Protein AF-A0A1I8BV15-F1 (afdb_monomer_lite)

Foldseek 3Di:
DVVLVDAALLQEPPDDDDDVPPNNHHDDDDLVPQDRDLQACSFAQQQDPPDPDSVHGPDADPPNVSNRNGNDNPDGAPSNVVSSCLVPVDPPDDPPPPDPDPDPPPPPPPCPDDQCVQVVLQQPDPWGDDPVDPQATDEHAQADDRRRPHGDHPD

Radius of gyration: 18.92 Å; chains: 1; bounding box: 53×36×46 Å

InterPro domains:
  IPR000742 EGF-like domain [PS00022] (137-148)
  IPR000742 EGF-like domain [PS01186] (137-148)
  IPR001506 Peptidase M12A [PF01400] (1-89)
  IPR001506 Peptidase M12A [PS51864] (1-90)
  IPR024079 Metallopeptidase, catalytic domain superfamily [G3DSA:3.40.390.10] (1-92)

Sequence (155 aa):
MHALGLHHEQARGDRNESDARHNFHRYKTLNFGIPYDFGSVMHYKPISKFNKDMNKYAIVALKHDYQNTFGQRVGPSFKDLKIINRIYCTTDYPHHALAYRSDPISINFGCEIKEYELNGGKCKNGGYPNPLENCVCRCPEGYGGDYCTDYECNC

Structure (mmCIF, N/CA/C/O backbone):
data_AF-A0A1I8BV15-F1
#
_entry.id   AF-A0A1I8BV15-F1
#
loop_
_atom_site.group_PDB
_atom_site.id
_atom_site.type_symbol
_atom_site.label_atom_id
_atom_site.label_alt_id
_atom_site.label_comp_id
_atom_site.label_asym_id
_atom_site.label_entity_id
_atom_site.label_seq_id
_atom_site.pdbx_PDB_ins_code
_atom_site.Cartn_x
_atom_site.Cartn_y
_atom_site.Cartn_z
_atom_site.occupancy
_atom_site.B_iso_or_equiv
_atom_site.auth_seq_id
_atom_site.auth_comp_id
_atom_site.auth_asym_id
_atom_site.auth_atom_id
_atom_site.pdbx_PDB_model_num
ATOM 1 N N . MET A 1 1 ? -7.509 3.256 -10.112 1.00 88.88 1 MET A N 1
ATOM 2 C CA . MET A 1 1 ? -6.878 3.991 -8.993 1.00 88.88 1 MET A CA 1
ATOM 3 C C . MET A 1 1 ? -6.312 5.351 -9.381 1.00 88.88 1 MET A C 1
ATOM 5 O O . MET A 1 1 ? -6.383 6.233 -8.544 1.00 88.88 1 MET A O 1
ATOM 9 N N . HIS A 1 2 ? -5.834 5.591 -10.611 1.00 93.56 2 HIS A N 1
ATOM 10 C CA . HIS A 1 2 ? -5.417 6.951 -11.013 1.00 93.56 2 HIS A CA 1
ATOM 11 C C . HIS A 1 2 ? -6.496 8.023 -10.812 1.00 93.56 2 HIS A C 1
ATOM 13 O O . HIS A 1 2 ? -6.198 9.092 -10.298 1.00 93.56 2 HIS A O 1
ATOM 19 N N . ALA A 1 3 ? -7.756 7.716 -11.139 1.00 93.25 3 ALA A N 1
ATOM 20 C CA . ALA A 1 3 ? -8.883 8.622 -10.894 1.00 93.25 3 ALA A CA 1
ATOM 21 C C . ALA A 1 3 ? -9.119 8.925 -9.398 1.00 93.25 3 ALA A C 1
ATOM 23 O O . ALA A 1 3 ? -9.720 9.938 -9.073 1.00 93.25 3 ALA A O 1
ATOM 24 N N . LEU A 1 4 ? -8.613 8.071 -8.501 1.00 88.06 4 LEU A N 1
ATOM 25 C CA . LEU A 1 4 ? -8.619 8.260 -7.046 1.00 88.06 4 LEU A CA 1
ATOM 26 C C . LEU A 1 4 ? -7.325 8.948 -6.556 1.00 88.06 4 LEU A C 1
ATOM 28 O O . LEU A 1 4 ? -6.972 8.851 -5.388 1.00 88.06 4 LEU A O 1
ATOM 32 N N . GLY A 1 5 ? -6.554 9.572 -7.452 1.00 88.56 5 GLY A N 1
ATOM 33 C CA . GLY A 1 5 ? -5.368 10.359 -7.104 1.00 88.56 5 GLY A CA 1
ATOM 34 C C . GLY A 1 5 ? -4.071 9.573 -6.890 1.00 88.56 5 GLY A C 1
ATOM 35 O O . GLY A 1 5 ? -3.059 10.169 -6.531 1.00 88.56 5 GLY A O 1
ATOM 36 N N . LEU A 1 6 ? -4.050 8.255 -7.119 1.00 91.06 6 LEU A N 1
ATOM 37 C CA . LEU A 1 6 ? -2.831 7.455 -6.951 1.00 91.06 6 LEU A CA 1
ATOM 38 C C . LEU A 1 6 ? -1.976 7.487 -8.221 1.00 91.06 6 LEU A C 1
ATOM 40 O O . LEU A 1 6 ? -2.436 7.158 -9.318 1.00 91.06 6 LEU A O 1
ATOM 44 N N . HIS A 1 7 ? -0.700 7.823 -8.062 1.00 92.50 7 HIS A N 1
ATOM 45 C CA . HIS A 1 7 ? 0.308 7.607 -9.096 1.00 92.50 7 HIS A CA 1
ATOM 46 C C . HIS A 1 7 ? 0.791 6.156 -9.088 1.00 92.50 7 HIS A C 1
ATOM 48 O O . HIS A 1 7 ? 0.463 5.374 -8.198 1.00 92.50 7 HIS A O 1
ATOM 54 N N . HIS A 1 8 ? 1.555 5.783 -10.112 1.00 93.81 8 HIS A N 1
ATOM 55 C CA . HIS A 1 8 ? 2.192 4.476 -10.125 1.00 93.81 8 HIS A CA 1
ATOM 56 C C . HIS A 1 8 ? 3.163 4.310 -8.951 1.00 93.81 8 HIS A C 1
ATOM 58 O O . HIS A 1 8 ? 3.871 5.253 -8.594 1.00 93.81 8 HIS A O 1
ATOM 64 N N . GLU A 1 9 ? 3.258 3.095 -8.415 1.00 94.06 9 GLU A N 1
ATOM 65 C CA . GLU A 1 9 ? 4.108 2.799 -7.257 1.00 94.06 9 GLU A CA 1
ATOM 66 C C . GLU A 1 9 ? 5.592 3.053 -7.586 1.00 94.06 9 GLU A C 1
ATOM 68 O O . GLU A 1 9 ? 6.305 3.694 -6.814 1.00 94.06 9 GLU A O 1
ATOM 73 N N . GLN A 1 10 ? 6.034 2.719 -8.810 1.00 90.75 10 GLN A N 1
ATOM 74 C CA . GLN A 1 10 ? 7.390 3.036 -9.288 1.00 90.75 10 GLN A CA 1
ATOM 75 C C . GLN A 1 10 ? 7.641 4.524 -9.569 1.00 90.75 10 GLN A C 1
ATOM 77 O O . GLN A 1 10 ? 8.707 4.882 -10.063 1.00 90.75 10 GLN A O 1
ATOM 82 N N . ALA A 1 11 ? 6.678 5.401 -9.299 1.00 90.38 11 ALA A N 1
ATOM 83 C CA . ALA A 1 11 ? 6.845 6.843 -9.404 1.00 90.38 11 ALA A CA 1
ATOM 84 C C . ALA A 1 11 ? 6.968 7.523 -8.027 1.00 90.38 11 ALA A C 1
ATOM 86 O O . ALA A 1 11 ? 7.107 8.745 -7.972 1.00 90.38 11 ALA A O 1
ATOM 87 N N . ARG A 1 12 ? 6.941 6.767 -6.917 1.00 90.56 12 ARG A N 1
ATOM 88 C CA . ARG A 1 12 ? 7.042 7.320 -5.558 1.00 90.56 12 ARG A CA 1
ATOM 89 C C . ARG A 1 12 ? 8.356 8.049 -5.295 1.00 90.56 12 ARG A C 1
ATOM 91 O O . ARG A 1 12 ? 9.427 7.621 -5.726 1.00 90.56 12 ARG A O 1
ATOM 98 N N . GLY A 1 13 ? 8.271 9.110 -4.493 1.00 86.44 13 GLY A N 1
ATOM 99 C CA . GLY A 1 13 ? 9.400 9.968 -4.119 1.00 86.44 13 GLY A CA 1
ATOM 100 C C . GLY A 1 13 ? 10.486 9.291 -3.278 1.00 86.44 13 GLY A C 1
ATOM 101 O O . GLY A 1 13 ? 11.593 9.814 -3.199 1.00 86.44 13 GLY A O 1
ATOM 102 N N . ASP A 1 14 ? 10.194 8.142 -2.672 1.00 85.56 14 ASP A N 1
ATOM 103 C CA . ASP A 1 14 ? 11.112 7.352 -1.847 1.00 85.56 14 ASP A CA 1
ATOM 104 C C . ASP A 1 14 ? 11.775 6.185 -2.602 1.00 85.56 14 ASP A C 1
ATOM 106 O O . ASP A 1 14 ? 12.537 5.431 -2.000 1.00 85.56 14 ASP A O 1
ATOM 110 N N . ARG A 1 15 ? 11.558 6.043 -3.922 1.00 81.75 15 ARG A N 1
ATOM 111 C CA . ARG A 1 15 ? 12.307 5.063 -4.727 1.00 81.75 15 ARG A CA 1
ATOM 112 C C . ARG A 1 15 ? 13.739 5.523 -5.011 1.00 81.75 15 ARG A C 1
ATOM 114 O O . ARG A 1 15 ? 13.981 6.715 -5.244 1.00 81.75 15 ARG A O 1
ATOM 121 N N . ASN A 1 16 ? 14.645 4.550 -5.104 1.00 72.69 16 ASN A N 1
ATOM 122 C CA . ASN A 1 16 ? 16.030 4.754 -5.525 1.00 72.69 16 ASN A CA 1
ATOM 123 C C . ASN A 1 16 ? 16.154 4.945 -7.048 1.00 72.69 16 ASN A C 1
ATOM 125 O O . ASN A 1 16 ? 15.365 4.393 -7.815 1.00 72.69 16 ASN A O 1
ATOM 129 N N . GLU A 1 17 ? 17.174 5.719 -7.429 1.00 68.38 17 GLU A N 1
ATOM 130 C CA . GLU A 1 17 ? 17.593 6.105 -8.785 1.00 68.38 17 GLU A CA 1
ATOM 131 C C . GLU A 1 17 ? 16.522 6.715 -9.707 1.00 68.38 17 GLU A C 1
ATOM 133 O O . GLU A 1 17 ? 15.501 6.125 -10.070 1.00 68.38 17 GLU A O 1
ATOM 138 N N . SER A 1 18 ? 16.808 7.940 -10.149 1.00 58.66 18 SER A N 1
ATOM 139 C CA . SER A 1 18 ? 16.045 8.655 -11.163 1.00 58.66 18 SER A CA 1
ATOM 140 C C . SER A 1 18 ? 16.394 8.120 -12.548 1.00 58.66 18 SER A C 1
ATOM 142 O O . SER A 1 18 ? 17.436 8.450 -13.110 1.00 58.66 18 SER A O 1
ATOM 144 N N . ASP A 1 19 ? 15.498 7.326 -13.118 1.00 65.12 19 ASP A N 1
ATOM 145 C CA . ASP A 1 19 ? 15.515 7.061 -14.551 1.00 65.12 19 ASP A CA 1
ATOM 146 C C . ASP A 1 19 ? 14.806 8.221 -15.263 1.00 65.12 19 ASP A C 1
ATOM 148 O O . ASP A 1 19 ? 13.629 8.484 -15.014 1.00 65.12 19 ASP A O 1
ATOM 152 N N . ALA A 1 20 ? 15.535 8.941 -16.121 1.00 61.38 20 ALA A N 1
ATOM 153 C CA . ALA A 1 20 ? 15.048 10.124 -16.832 1.00 61.38 20 ALA A CA 1
ATOM 154 C C . ALA A 1 20 ? 14.013 9.803 -17.930 1.00 61.38 20 ALA A C 1
ATOM 156 O O . ALA A 1 20 ? 13.472 10.713 -18.561 1.00 61.38 20 ALA A O 1
ATOM 157 N N . ARG A 1 21 ? 13.715 8.521 -18.179 1.00 71.56 21 ARG A N 1
ATOM 158 C CA . ARG A 1 21 ? 12.617 8.118 -19.063 1.00 71.56 21 ARG A CA 1
ATOM 159 C C . ARG A 1 21 ? 11.284 8.631 -18.512 1.00 71.56 21 ARG A C 1
ATOM 161 O O . ARG A 1 21 ? 10.951 8.400 -17.354 1.00 71.56 21 ARG A O 1
ATOM 168 N N . HIS A 1 22 ? 10.475 9.247 -19.377 1.00 74.50 22 HIS A N 1
ATOM 169 C CA . HIS A 1 22 ? 9.180 9.851 -19.024 1.00 74.50 22 HIS A CA 1
ATOM 170 C C . HIS A 1 22 ? 8.281 8.931 -18.173 1.00 74.50 22 HIS A C 1
ATOM 172 O O . HIS A 1 22 ? 7.716 9.358 -17.172 1.00 74.50 22 HIS A O 1
ATOM 178 N N . ASN A 1 23 ? 8.232 7.638 -18.508 1.00 80.69 23 ASN A N 1
ATOM 179 C CA . ASN A 1 23 ? 7.400 6.640 -17.823 1.00 8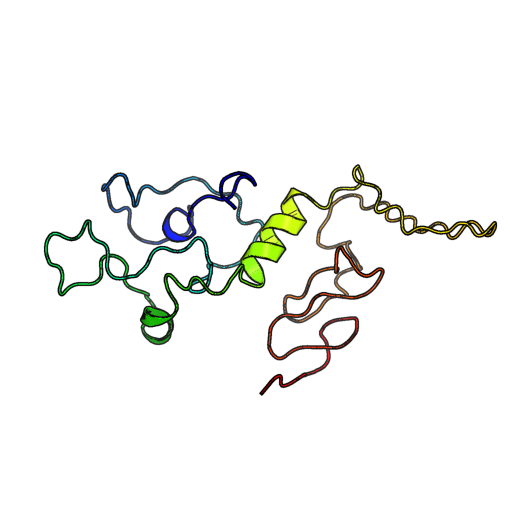0.69 23 ASN A CA 1
ATOM 180 C C . ASN A 1 23 ? 7.910 6.214 -16.432 1.00 80.69 23 ASN A C 1
ATOM 182 O O . ASN A 1 23 ? 7.223 5.470 -15.732 1.00 80.69 23 ASN A O 1
ATOM 186 N N . PHE A 1 24 ? 9.111 6.650 -16.054 1.00 82.38 24 PHE A N 1
ATOM 187 C CA . PHE A 1 24 ? 9.785 6.336 -14.793 1.00 82.38 24 PHE A CA 1
ATOM 188 C C . PHE A 1 24 ? 10.094 7.596 -13.977 1.00 82.38 24 PHE A C 1
ATOM 190 O O . PHE A 1 24 ? 10.846 7.533 -12.995 1.00 82.38 24 PHE A O 1
ATOM 197 N N . HIS A 1 25 ? 9.493 8.726 -14.371 1.00 83.25 25 HIS A N 1
ATOM 198 C CA . HIS A 1 25 ? 9.600 9.977 -13.646 1.00 83.25 25 HIS A CA 1
ATOM 199 C C . HIS A 1 25 ? 9.079 9.816 -12.218 1.00 83.25 25 HIS A C 1
ATOM 201 O O . HIS A 1 25 ? 8.092 9.124 -11.962 1.00 83.25 25 HIS A O 1
ATOM 207 N N . ARG A 1 26 ? 9.774 10.461 -11.285 1.00 84.50 26 ARG A N 1
ATOM 208 C CA . ARG A 1 26 ? 9.487 10.376 -9.860 1.00 84.50 26 ARG A CA 1
ATOM 209 C C . ARG A 1 26 ? 8.711 11.612 -9.426 1.00 84.50 26 ARG A C 1
ATOM 211 O O . ARG A 1 26 ? 9.138 12.726 -9.705 1.00 84.50 26 ARG A O 1
ATOM 218 N N . TYR A 1 27 ? 7.620 11.420 -8.700 1.00 83.25 27 TYR A N 1
ATOM 219 C CA . TYR A 1 27 ? 6.826 12.507 -8.138 1.00 83.25 27 TYR A CA 1
ATOM 220 C C . TYR A 1 27 ? 7.097 12.648 -6.642 1.00 83.25 27 TYR A C 1
ATOM 222 O O . TYR A 1 27 ? 7.429 11.682 -5.952 1.00 83.25 27 TYR A O 1
ATOM 230 N N . LYS A 1 28 ? 6.930 13.861 -6.110 1.00 82.75 28 LYS A N 1
ATOM 231 C CA . LYS A 1 28 ? 6.835 14.057 -4.662 1.00 82.75 28 LYS A CA 1
ATOM 232 C C . LYS A 1 28 ? 5.473 13.523 -4.216 1.00 82.75 28 LYS A C 1
ATOM 234 O O . LYS A 1 28 ? 4.462 14.190 -4.402 1.00 82.75 28 LYS A O 1
ATOM 239 N N . THR A 1 29 ? 5.451 12.305 -3.687 1.00 82.50 29 THR A N 1
ATOM 240 C CA . THR A 1 29 ? 4.223 11.614 -3.282 1.00 82.50 29 THR A CA 1
ATOM 241 C C . THR A 1 29 ? 3.998 11.707 -1.775 1.00 82.50 29 THR A C 1
ATOM 243 O O . THR A 1 29 ? 4.948 11.702 -0.990 1.00 82.50 29 THR A O 1
ATOM 246 N N . LEU A 1 30 ? 2.730 11.780 -1.364 1.00 82.50 30 LEU A N 1
ATOM 247 C CA . LEU A 1 30 ? 2.329 11.648 0.033 1.00 82.50 30 LEU A CA 1
ATOM 248 C C . LEU A 1 30 ? 1.966 10.184 0.298 1.00 82.50 30 LEU A C 1
ATOM 250 O O . LEU A 1 30 ? 0.885 9.730 -0.053 1.00 82.50 30 LEU A O 1
ATOM 254 N N . ASN A 1 31 ? 2.891 9.441 0.905 1.00 81.38 31 ASN A N 1
ATOM 255 C CA . ASN A 1 31 ? 2.731 7.997 1.136 1.00 81.38 31 ASN A CA 1
ATOM 256 C C . ASN A 1 31 ? 2.130 7.684 2.519 1.00 81.38 31 ASN A C 1
ATOM 258 O O . ASN A 1 31 ? 1.979 6.522 2.886 1.00 81.38 31 ASN A O 1
ATOM 262 N N . PHE A 1 32 ? 1.862 8.717 3.326 1.00 83.25 32 PHE A N 1
ATOM 263 C CA . PHE A 1 32 ? 1.324 8.639 4.689 1.00 83.25 32 PHE A CA 1
ATOM 264 C C . PHE A 1 32 ? 2.153 7.782 5.681 1.00 83.25 32 PHE A C 1
ATOM 266 O O . PHE A 1 32 ? 1.705 7.495 6.781 1.00 83.25 32 PHE A O 1
ATOM 273 N N . GLY A 1 33 ? 3.375 7.366 5.344 1.00 83.88 33 GLY A N 1
ATOM 274 C CA . GLY A 1 33 ? 4.157 6.420 6.157 1.00 83.88 33 GLY A CA 1
ATOM 275 C C . GLY A 1 33 ? 3.880 4.946 5.834 1.00 83.88 33 GLY A C 1
ATOM 276 O O . GLY A 1 33 ? 4.347 4.063 6.548 1.00 83.88 33 GLY A O 1
ATOM 277 N N . ILE A 1 34 ? 3.144 4.659 4.755 1.00 88.75 34 ILE A N 1
ATOM 278 C CA . ILE A 1 34 ? 2.988 3.302 4.219 1.00 88.75 34 ILE A CA 1
ATOM 279 C C . ILE A 1 34 ? 4.250 2.961 3.415 1.00 88.75 34 ILE A C 1
ATOM 281 O O . ILE A 1 34 ? 4.629 3.724 2.518 1.00 88.75 34 ILE A O 1
ATOM 285 N N . PRO A 1 35 ? 4.927 1.837 3.714 1.00 91.69 35 PRO A N 1
ATOM 286 C CA . PRO A 1 35 ? 6.147 1.451 3.013 1.00 91.69 35 PRO A CA 1
ATOM 287 C C . PRO A 1 35 ? 5.866 1.101 1.548 1.00 91.69 35 PRO A C 1
ATOM 289 O O . PRO A 1 35 ? 4.723 0.835 1.174 1.00 91.69 35 PRO A O 1
ATOM 292 N N . TYR A 1 36 ? 6.921 1.076 0.734 1.00 93.00 36 TYR A N 1
ATOM 293 C CA . TYR A 1 36 ? 6.847 0.675 -0.673 1.00 93.00 36 TYR A CA 1
ATOM 294 C C . TYR A 1 36 ? 6.182 -0.699 -0.838 1.00 93.00 36 TYR A C 1
ATOM 296 O O . TYR A 1 36 ? 6.381 -1.608 -0.016 1.00 93.00 36 TYR A O 1
ATOM 304 N N . ASP A 1 37 ? 5.384 -0.850 -1.890 1.00 94.81 37 ASP A N 1
ATOM 305 C CA . ASP A 1 37 ? 4.657 -2.079 -2.173 1.00 94.81 37 ASP A CA 1
ATOM 306 C C . ASP A 1 37 ? 4.990 -2.695 -3.535 1.00 94.81 37 ASP A C 1
ATOM 308 O O . ASP A 1 37 ? 4.434 -2.345 -4.573 1.00 94.81 37 ASP A O 1
ATOM 312 N N . PHE A 1 38 ? 5.857 -3.705 -3.515 1.00 93.94 38 PHE A N 1
ATOM 313 C CA . PHE A 1 38 ? 6.211 -4.490 -4.698 1.00 93.94 38 PHE A CA 1
ATOM 314 C C . PHE A 1 38 ? 4.989 -5.164 -5.348 1.00 93.94 38 PHE A C 1
ATOM 316 O O . PHE A 1 38 ? 4.992 -5.380 -6.558 1.00 93.94 38 PHE A O 1
ATOM 323 N N . GLY A 1 39 ? 3.949 -5.469 -4.562 1.00 94.75 39 GLY A N 1
ATOM 324 C CA . GLY A 1 39 ? 2.713 -6.102 -5.020 1.00 94.75 39 GLY A CA 1
ATOM 325 C C . GLY A 1 39 ? 1.568 -5.141 -5.309 1.00 94.75 39 GLY A C 1
ATOM 326 O O . GLY A 1 39 ? 0.456 -5.606 -5.556 1.00 94.75 39 GLY A O 1
ATOM 327 N N . SER A 1 40 ? 1.802 -3.827 -5.308 1.00 95.88 40 SER A N 1
ATOM 328 C CA . SER A 1 40 ? 0.760 -2.860 -5.658 1.00 95.88 40 SER A CA 1
ATOM 329 C C . SER A 1 40 ? 0.260 -3.089 -7.086 1.00 95.88 40 SER A C 1
ATOM 331 O O . SER A 1 40 ? 1.046 -3.298 -8.020 1.00 95.88 40 SER A O 1
ATOM 333 N N . VAL A 1 41 ? -1.055 -2.972 -7.291 1.00 96.31 41 VAL A N 1
ATOM 334 C CA . VAL A 1 41 ? -1.632 -2.997 -8.648 1.00 96.31 41 VAL A CA 1
ATOM 335 C C . VAL A 1 41 ? -1.164 -1.794 -9.475 1.00 96.31 41 VAL A C 1
ATOM 337 O O . VAL A 1 41 ? -1.146 -1.837 -10.708 1.00 96.31 41 VAL A O 1
ATOM 340 N N . MET A 1 42 ? -0.725 -0.737 -8.787 1.00 95.50 42 MET A N 1
ATOM 341 C CA . MET A 1 42 ? -0.151 0.475 -9.360 1.00 95.50 42 MET A CA 1
ATOM 342 C C . MET A 1 42 ? 1.320 0.321 -9.734 1.00 95.50 42 MET A C 1
ATOM 344 O O . MET A 1 42 ? 1.903 1.258 -10.279 1.00 95.50 42 MET A O 1
ATOM 348 N N . HIS A 1 43 ? 1.930 -0.840 -9.494 1.00 94.50 43 HIS A N 1
ATOM 349 C CA . HIS A 1 43 ? 3.292 -1.107 -9.921 1.00 94.50 43 HIS A CA 1
ATOM 350 C C . HIS A 1 43 ? 3.341 -1.613 -11.373 1.00 94.50 43 HIS A C 1
ATOM 352 O O . HIS A 1 43 ? 2.535 -2.439 -11.829 1.00 94.50 43 HIS A O 1
ATOM 358 N N . TYR A 1 44 ? 4.320 -1.132 -12.136 1.00 91.44 44 TYR A N 1
ATOM 359 C CA . TYR A 1 44 ? 4.648 -1.676 -13.454 1.00 91.44 44 TYR A CA 1
ATOM 360 C C . TYR A 1 44 ? 5.257 -3.075 -13.373 1.00 91.44 44 TYR A C 1
ATOM 362 O O . TYR A 1 44 ? 5.859 -3.456 -12.373 1.00 91.44 44 TYR A O 1
ATOM 370 N N . LYS A 1 45 ? 5.124 -3.837 -14.462 1.00 89.81 45 LYS A N 1
ATOM 371 C CA . LYS A 1 45 ? 5.875 -5.082 -14.639 1.00 89.81 45 LYS A CA 1
ATOM 372 C C . LYS A 1 45 ? 7.380 -4.783 -14.694 1.00 89.81 45 LYS A C 1
ATOM 374 O O . LYS A 1 45 ? 7.767 -3.716 -15.178 1.00 89.81 45 LYS A O 1
ATOM 379 N N . PRO A 1 46 ? 8.231 -5.722 -14.250 1.00 85.94 46 PRO A N 1
ATOM 380 C CA . PRO A 1 46 ? 9.672 -5.508 -14.228 1.00 85.94 46 PRO A CA 1
ATOM 381 C C . PRO A 1 46 ? 10.262 -5.461 -15.635 1.00 85.94 46 PRO A C 1
ATOM 383 O O . PRO A 1 46 ? 11.197 -4.707 -15.890 1.00 85.94 46 PRO A O 1
ATOM 386 N N . ILE A 1 47 ? 9.687 -6.222 -16.568 1.00 81.12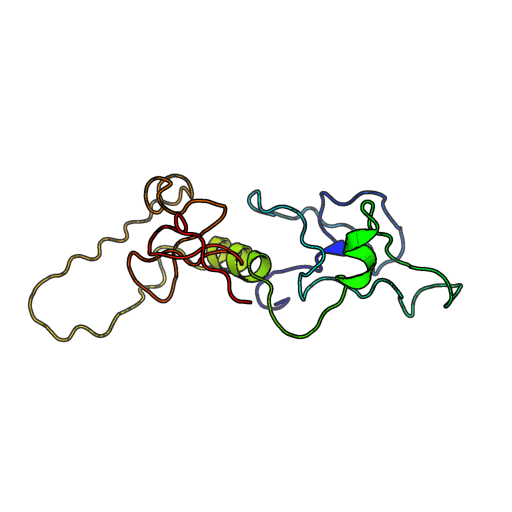 47 ILE A N 1
ATOM 387 C CA . ILE A 1 47 ? 9.972 -6.108 -17.996 1.00 81.12 47 ILE A CA 1
ATOM 388 C C . ILE A 1 47 ? 9.050 -5.036 -18.565 1.00 81.12 47 ILE A C 1
ATOM 390 O O . ILE A 1 47 ? 7.823 -5.125 -18.475 1.00 81.12 47 ILE A O 1
ATOM 394 N N . SER A 1 48 ? 9.654 -4.018 -19.162 1.00 69.19 48 SER A N 1
ATOM 395 C CA . SER A 1 48 ? 8.941 -2.919 -19.792 1.00 69.19 48 SER A CA 1
ATOM 396 C C . SER A 1 48 ? 9.127 -2.979 -21.299 1.00 69.19 48 SER A C 1
ATOM 398 O O . SER A 1 48 ? 10.246 -3.159 -21.776 1.00 69.19 48 SER A O 1
ATOM 400 N N . LYS A 1 49 ? 8.054 -2.716 -22.055 1.00 64.94 49 LYS A N 1
ATOM 401 C CA . LYS A 1 49 ? 8.128 -2.489 -23.511 1.00 64.94 49 LYS A CA 1
ATOM 402 C C . LYS A 1 49 ? 9.034 -1.301 -23.879 1.00 64.94 49 LYS A C 1
ATOM 404 O O . LYS A 1 49 ? 9.362 -1.121 -25.042 1.00 64.94 49 LYS A O 1
ATOM 409 N N . PHE A 1 50 ? 9.425 -0.491 -22.892 1.00 65.19 50 PHE A N 1
ATOM 410 C CA . PHE A 1 50 ? 10.303 0.670 -23.037 1.00 65.19 50 PHE A CA 1
ATOM 411 C C . PHE A 1 50 ? 11.787 0.356 -22.775 1.00 65.19 50 PHE A C 1
ATOM 413 O O . PHE A 1 50 ? 12.597 1.279 -22.643 1.00 65.19 50 PHE A O 1
ATOM 420 N N . ASN A 1 51 ? 12.159 -0.921 -22.647 1.00 68.25 51 ASN A N 1
ATOM 421 C CA . ASN A 1 51 ? 13.560 -1.319 -22.592 1.00 68.25 51 ASN A CA 1
ATOM 422 C C . ASN A 1 51 ? 14.168 -1.441 -23.986 1.00 68.25 51 ASN A C 1
ATOM 424 O O . ASN A 1 51 ? 13.558 -1.986 -24.898 1.00 68.25 51 ASN A O 1
ATOM 428 N N . LYS A 1 52 ? 15.416 -0.972 -24.112 1.00 68.88 52 LYS A N 1
ATOM 429 C CA . LYS A 1 52 ? 16.234 -1.170 -25.318 1.00 68.88 52 LYS A CA 1
ATOM 430 C C . LYS A 1 52 ? 16.578 -2.647 -25.538 1.00 68.88 52 LYS A C 1
ATOM 432 O O . LYS A 1 52 ? 16.748 -3.066 -26.673 1.00 68.88 52 LYS A O 1
ATOM 437 N N . ASP A 1 53 ? 16.671 -3.408 -24.449 1.00 75.19 53 ASP A N 1
ATOM 438 C CA . ASP A 1 53 ? 16.933 -4.845 -24.441 1.00 75.19 53 ASP A CA 1
ATOM 439 C C . ASP A 1 53 ? 15.779 -5.562 -23.729 1.00 75.19 53 ASP A C 1
ATOM 441 O O . ASP A 1 53 ? 15.567 -5.376 -22.526 1.00 75.19 53 ASP A O 1
ATOM 445 N N . MET A 1 54 ? 15.016 -6.359 -24.479 1.00 69.25 54 MET A N 1
ATOM 446 C CA . MET A 1 54 ? 13.853 -7.081 -23.954 1.00 69.25 54 MET A CA 1
ATOM 447 C C . MET A 1 54 ? 14.230 -8.204 -22.976 1.00 69.25 54 MET A C 1
ATOM 449 O O . MET A 1 54 ? 13.361 -8.660 -22.237 1.00 69.25 54 MET A O 1
ATOM 453 N N . ASN A 1 55 ? 15.506 -8.605 -22.919 1.00 76.38 55 ASN A N 1
ATOM 454 C CA . ASN A 1 55 ? 16.001 -9.633 -22.001 1.00 76.38 55 ASN A CA 1
ATOM 455 C C . ASN A 1 55 ? 16.467 -9.068 -20.649 1.00 76.38 55 ASN A C 1
ATOM 457 O O . ASN A 1 55 ? 16.951 -9.817 -19.801 1.00 76.38 55 ASN A O 1
ATOM 461 N N . LYS A 1 56 ? 16.334 -7.755 -20.425 1.00 80.94 56 LYS A N 1
ATOM 462 C CA . LYS A 1 56 ? 16.704 -7.102 -19.163 1.00 80.94 56 LYS A CA 1
ATOM 463 C C . LYS A 1 56 ? 15.487 -6.537 -18.451 1.00 80.94 56 LYS A C 1
ATOM 465 O O . LYS A 1 56 ? 14.542 -6.060 -19.081 1.00 80.94 56 LYS A O 1
ATOM 470 N N . TYR A 1 57 ? 15.537 -6.529 -17.122 1.00 83.88 57 TYR A N 1
ATOM 471 C CA . TYR A 1 57 ? 14.549 -5.833 -16.308 1.00 83.88 57 TYR A CA 1
ATOM 472 C C . TYR A 1 57 ? 14.727 -4.316 -16.414 1.00 83.88 57 TYR A C 1
ATOM 474 O O . TYR A 1 57 ? 15.835 -3.792 -16.363 1.00 83.88 57 TYR A O 1
ATOM 482 N N . ALA A 1 58 ? 13.616 -3.604 -16.595 1.00 83.94 58 ALA A N 1
ATOM 483 C CA . ALA A 1 58 ? 13.546 -2.146 -16.527 1.00 83.94 58 ALA A CA 1
ATOM 484 C C . ALA A 1 58 ? 13.491 -1.662 -15.077 1.00 83.94 58 ALA A C 1
ATOM 486 O O . ALA A 1 58 ? 13.956 -0.568 -14.776 1.00 83.94 58 ALA A O 1
ATOM 487 N N . ILE A 1 59 ? 12.893 -2.477 -14.205 1.00 86.25 59 ILE A N 1
ATOM 488 C CA . ILE A 1 59 ? 12.790 -2.237 -12.770 1.00 86.25 59 ILE A CA 1
ATOM 489 C C . ILE A 1 59 ? 13.377 -3.447 -12.059 1.00 86.25 59 ILE A C 1
ATOM 491 O O . ILE A 1 59 ? 12.907 -4.571 -12.248 1.00 86.25 59 ILE A O 1
ATOM 495 N N . VAL A 1 60 ? 14.393 -3.205 -11.239 1.00 87.88 60 VAL A N 1
ATOM 496 C CA . VAL A 1 60 ? 15.070 -4.235 -10.454 1.00 87.88 60 VAL A CA 1
ATOM 497 C C . VAL A 1 60 ? 14.734 -4.019 -8.985 1.00 87.88 60 VAL A C 1
ATOM 499 O O . VAL A 1 60 ? 14.918 -2.923 -8.456 1.00 87.88 60 VAL A O 1
ATOM 502 N N . ALA A 1 61 ? 14.213 -5.052 -8.327 1.00 88.75 61 ALA A N 1
ATOM 503 C CA . ALA A 1 61 ? 14.007 -5.030 -6.888 1.00 88.75 61 ALA A CA 1
ATOM 504 C C . ALA A 1 61 ? 15.369 -5.110 -6.191 1.00 88.75 61 ALA A C 1
ATOM 506 O O . ALA A 1 61 ? 16.156 -6.007 -6.479 1.00 88.75 61 ALA A O 1
ATOM 507 N N . LEU A 1 62 ? 15.623 -4.218 -5.227 1.00 87.38 62 LEU A N 1
ATOM 508 C CA . LEU A 1 62 ? 16.831 -4.294 -4.390 1.00 87.38 62 LEU A CA 1
ATOM 509 C C . LEU A 1 62 ? 16.898 -5.612 -3.606 1.00 87.38 62 LEU A C 1
ATOM 511 O O . LEU A 1 62 ? 17.973 -6.137 -3.344 1.00 87.38 62 LEU A O 1
ATOM 515 N N . LYS A 1 63 ? 15.730 -6.141 -3.234 1.00 89.00 63 LYS A N 1
ATOM 516 C CA . LYS A 1 63 ? 15.568 -7.482 -2.680 1.00 89.00 63 LYS A CA 1
ATOM 517 C C . LYS A 1 63 ? 15.009 -8.381 -3.777 1.00 89.00 63 LYS A C 1
ATOM 519 O O . LYS A 1 63 ? 13.828 -8.273 -4.107 1.00 89.00 63 LYS A O 1
ATOM 524 N N . HIS A 1 64 ? 15.858 -9.234 -4.343 1.00 88.75 64 HIS A N 1
ATOM 525 C CA . HIS A 1 64 ? 15.527 -10.030 -5.527 1.00 88.75 64 HIS A CA 1
ATOM 526 C C . HIS A 1 64 ? 14.324 -10.966 -5.344 1.00 88.75 64 HIS A C 1
ATOM 528 O O . HIS A 1 64 ? 13.621 -11.218 -6.319 1.00 88.75 64 HIS A O 1
ATOM 534 N N . ASP A 1 65 ? 14.012 -11.380 -4.115 1.00 92.69 65 ASP A N 1
ATOM 535 C CA . ASP A 1 65 ? 12.838 -12.214 -3.810 1.00 92.69 65 ASP A CA 1
ATOM 536 C C . ASP A 1 65 ? 11.510 -11.562 -4.241 1.00 92.69 65 ASP A C 1
ATOM 538 O O . ASP A 1 65 ? 10.552 -12.255 -4.575 1.00 92.69 65 ASP A O 1
ATOM 542 N N . TYR A 1 66 ? 11.457 -10.225 -4.315 1.00 91.69 66 TYR A N 1
ATOM 543 C CA . TYR A 1 66 ? 10.263 -9.476 -4.730 1.00 91.69 66 TYR A CA 1
ATOM 544 C C . TYR A 1 66 ? 10.211 -9.167 -6.232 1.00 91.69 66 TYR A C 1
ATOM 546 O O . TYR A 1 66 ? 9.264 -8.537 -6.707 1.00 91.69 66 TYR A O 1
ATOM 554 N N . GLN A 1 67 ? 11.216 -9.584 -7.009 1.00 91.81 67 GLN A N 1
ATOM 555 C CA . GLN A 1 67 ? 11.338 -9.232 -8.429 1.00 91.81 67 GLN A CA 1
ATOM 556 C C . GLN A 1 67 ? 10.114 -9.666 -9.250 1.00 91.81 67 GLN A C 1
ATOM 558 O O . GLN A 1 67 ? 9.700 -8.958 -10.169 1.00 91.81 67 GLN A O 1
ATOM 563 N N . ASN A 1 68 ? 9.523 -10.810 -8.899 1.00 91.00 68 ASN A N 1
ATOM 564 C CA . ASN A 1 68 ? 8.375 -11.390 -9.597 1.00 91.00 68 ASN A CA 1
ATOM 565 C C . ASN A 1 68 ? 7.019 -10.931 -9.036 1.00 91.00 68 ASN A C 1
ATOM 567 O O . ASN A 1 68 ? 5.984 -11.262 -9.608 1.00 91.00 68 ASN A O 1
ATOM 571 N N . THR A 1 69 ? 7.004 -10.157 -7.948 1.00 92.81 69 THR A N 1
ATOM 572 C CA . THR A 1 69 ? 5.774 -9.602 -7.357 1.00 92.81 69 THR A CA 1
ATOM 573 C C . THR A 1 69 ? 5.256 -8.402 -8.160 1.00 92.81 69 THR A C 1
ATOM 575 O O . THR A 1 69 ? 4.055 -8.130 -8.212 1.00 92.81 69 THR A O 1
ATOM 578 N N . PHE A 1 70 ? 6.169 -7.697 -8.828 1.00 92.31 70 PHE A N 1
ATOM 579 C CA . PHE A 1 70 ? 5.877 -6.506 -9.609 1.00 92.31 70 PHE A CA 1
ATOM 580 C C . PHE A 1 70 ? 4.871 -6.741 -10.735 1.00 92.31 70 PHE A C 1
ATOM 582 O O . PHE A 1 70 ? 5.012 -7.635 -11.572 1.00 92.31 70 PHE A O 1
ATOM 589 N N . GLY A 1 71 ? 3.914 -5.823 -10.856 1.00 92.56 71 GLY A N 1
ATOM 590 C CA . GLY A 1 71 ? 3.029 -5.783 -12.014 1.00 92.56 71 GLY A CA 1
ATOM 591 C C . GLY A 1 71 ? 1.919 -6.831 -12.004 1.00 92.56 71 GLY A C 1
ATOM 592 O O . GLY A 1 71 ? 1.357 -7.113 -13.068 1.00 92.56 71 GLY A O 1
ATOM 593 N N . GLN A 1 72 ? 1.591 -7.377 -10.829 1.00 93.56 72 GLN A N 1
ATOM 594 C CA . GLN A 1 72 ? 0.381 -8.169 -10.623 1.00 93.56 72 GLN A CA 1
ATOM 595 C C . GLN A 1 72 ? -0.876 -7.372 -11.021 1.00 93.56 72 GLN A C 1
ATOM 597 O O . GLN A 1 72 ? -0.885 -6.136 -11.011 1.00 93.56 72 GLN A O 1
ATOM 602 N N . ARG A 1 73 ? -1.928 -8.081 -11.440 1.00 93.62 73 ARG A N 1
ATOM 603 C CA . ARG A 1 73 ? -3.206 -7.497 -11.893 1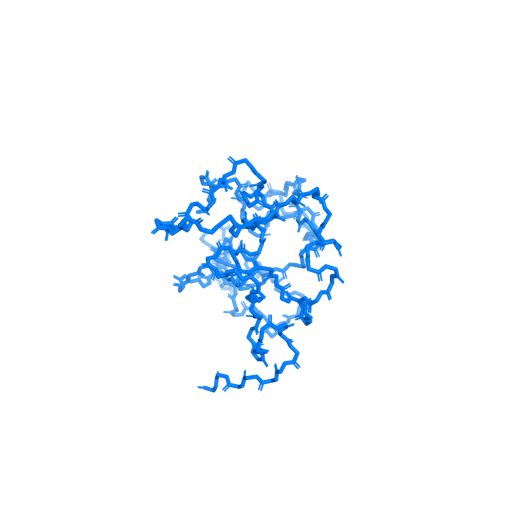.00 93.62 73 ARG A CA 1
ATOM 604 C C . ARG A 1 73 ? -4.431 -8.197 -11.295 1.00 93.62 73 ARG A C 1
ATOM 606 O O . ARG A 1 73 ? -5.523 -8.039 -11.823 1.00 93.62 73 ARG A O 1
ATOM 613 N N . VAL A 1 74 ? -4.244 -8.971 -10.225 1.00 94.44 74 VAL A N 1
ATOM 614 C CA . VAL A 1 74 ? -5.326 -9.668 -9.512 1.00 94.44 74 VAL A CA 1
ATOM 615 C C . VAL A 1 74 ? -6.261 -8.650 -8.863 1.00 94.44 74 VAL A C 1
ATOM 617 O O . VAL A 1 74 ? -7.476 -8.761 -8.978 1.00 94.44 74 VAL A O 1
ATOM 620 N N . GLY A 1 75 ? -5.697 -7.619 -8.234 1.00 94.12 75 GLY A N 1
ATOM 621 C CA . GLY A 1 75 ? -6.477 -6.557 -7.613 1.00 94.12 75 GLY A CA 1
ATOM 622 C C . GLY A 1 75 ? -5.636 -5.622 -6.745 1.00 94.12 75 GLY A C 1
ATOM 623 O O . GLY A 1 75 ? -4.421 -5.797 -6.661 1.00 94.12 75 GLY A O 1
ATOM 624 N N . PRO A 1 76 ? -6.271 -4.618 -6.115 1.00 95.38 76 PRO A N 1
ATOM 625 C CA . PRO A 1 76 ? -5.641 -3.747 -5.124 1.00 95.38 76 PRO A CA 1
ATOM 626 C C . PRO A 1 76 ? -4.933 -4.542 -4.030 1.00 95.38 76 PRO A C 1
ATOM 628 O O . PRO A 1 76 ? -5.521 -5.463 -3.462 1.00 95.38 76 PRO A O 1
ATOM 631 N N . SER A 1 77 ? -3.710 -4.155 -3.684 1.00 95.62 77 SER A N 1
ATOM 632 C CA . SER A 1 77 ? -3.054 -4.713 -2.507 1.00 95.62 77 SER A CA 1
ATOM 633 C C . SER A 1 77 ? -3.682 -4.176 -1.216 1.00 95.62 77 SER A C 1
ATOM 635 O O . SER A 1 77 ? -4.389 -3.162 -1.194 1.00 95.62 77 SER A O 1
ATOM 637 N N . PHE A 1 78 ? -3.359 -4.818 -0.091 1.00 94.88 78 PHE A N 1
ATOM 638 C CA . PHE A 1 78 ? -3.736 -4.318 1.232 1.00 94.88 78 PHE A CA 1
ATOM 639 C C . PHE A 1 78 ? -3.268 -2.870 1.464 1.00 94.88 78 PHE A C 1
ATOM 641 O O . PHE A 1 78 ? -3.994 -2.064 2.051 1.00 94.88 78 PHE A O 1
ATOM 648 N N . LYS A 1 79 ? -2.067 -2.525 0.978 1.00 94.62 79 LYS A N 1
ATOM 649 C CA . LYS A 1 79 ? -1.475 -1.190 1.122 1.00 94.62 79 LYS A CA 1
ATOM 650 C C . LYS A 1 79 ? -2.106 -0.169 0.176 1.00 94.62 79 LYS A C 1
ATOM 652 O O . LYS A 1 79 ? -2.295 0.967 0.602 1.00 94.62 79 LYS A O 1
ATOM 657 N N . ASP A 1 80 ? -2.492 -0.569 -1.037 1.00 95.00 80 ASP A N 1
ATOM 658 C CA . ASP A 1 80 ? -3.233 0.297 -1.963 1.00 95.00 80 ASP A CA 1
ATOM 659 C C . ASP A 1 80 ? -4.537 0.785 -1.311 1.00 95.00 80 ASP A C 1
ATOM 661 O O . ASP A 1 80 ? -4.827 1.981 -1.273 1.00 95.00 80 ASP A O 1
ATOM 665 N N . LEU A 1 81 ? -5.298 -0.145 -0.724 1.00 91.75 81 LEU A N 1
ATOM 666 C CA . LEU A 1 81 ? -6.542 0.167 -0.018 1.00 91.75 81 LEU A CA 1
ATOM 667 C C . LEU A 1 81 ? -6.295 0.996 1.245 1.00 91.75 81 LEU A C 1
ATOM 669 O O . LEU A 1 81 ? -7.060 1.911 1.541 1.00 91.75 81 LEU A O 1
ATOM 673 N N . LYS A 1 82 ? -5.196 0.733 1.960 1.00 89.19 82 LYS A N 1
ATOM 674 C CA . LYS A 1 82 ? -4.803 1.524 3.130 1.00 89.19 82 LYS A CA 1
ATOM 675 C C . LYS A 1 82 ? -4.514 2.985 2.767 1.00 89.19 82 LYS A C 1
ATOM 677 O O . LYS A 1 82 ? -4.954 3.875 3.489 1.00 89.19 82 LYS A O 1
ATOM 682 N N . ILE A 1 83 ? -3.815 3.244 1.654 1.00 88.19 83 ILE A N 1
ATOM 683 C CA . ILE A 1 83 ? -3.585 4.610 1.146 1.00 88.19 83 ILE A CA 1
ATOM 684 C C . ILE A 1 83 ? -4.923 5.272 0.803 1.00 88.19 83 ILE A C 1
ATOM 686 O O . ILE A 1 83 ? -5.177 6.385 1.252 1.00 88.19 83 ILE A O 1
ATOM 690 N N . ILE A 1 84 ? -5.792 4.583 0.054 1.00 86.69 84 ILE A N 1
ATOM 691 C CA . ILE A 1 84 ? -7.113 5.102 -0.332 1.00 86.69 84 ILE A CA 1
ATOM 692 C C . ILE A 1 84 ? -7.941 5.483 0.895 1.00 86.69 84 ILE A C 1
ATOM 694 O O . ILE A 1 84 ? -8.468 6.591 0.948 1.00 86.69 84 ILE A O 1
ATOM 698 N N . ASN A 1 85 ? -8.002 4.614 1.903 1.00 81.38 85 ASN A N 1
ATOM 699 C CA . ASN A 1 85 ? -8.756 4.894 3.119 1.00 81.38 85 ASN A CA 1
ATOM 700 C C . ASN A 1 85 ? -8.194 6.102 3.869 1.00 81.38 85 ASN A C 1
ATOM 702 O O . ASN A 1 85 ? -8.958 6.927 4.348 1.00 81.38 85 ASN A O 1
ATOM 706 N N . ARG A 1 86 ? -6.870 6.274 3.915 1.00 79.31 86 ARG A N 1
ATOM 707 C CA . ARG A 1 86 ? -6.268 7.467 4.530 1.00 79.31 86 ARG A CA 1
ATOM 708 C C . ARG A 1 86 ? -6.556 8.763 3.766 1.00 79.31 86 ARG A C 1
ATOM 710 O O . ARG A 1 86 ? -6.534 9.822 4.382 1.00 79.31 86 ARG A O 1
ATOM 717 N N . ILE A 1 87 ? -6.800 8.696 2.456 1.00 78.75 87 ILE A N 1
ATOM 718 C CA . ILE A 1 87 ? -7.157 9.867 1.640 1.00 78.75 87 ILE A CA 1
ATOM 719 C C . ILE A 1 87 ? -8.651 10.196 1.772 1.00 78.75 87 ILE A C 1
ATOM 721 O O . ILE A 1 87 ? -8.999 11.367 1.894 1.00 78.75 87 ILE A O 1
ATOM 725 N N . TYR A 1 88 ? -9.523 9.182 1.716 1.00 76.19 88 TYR A N 1
ATOM 726 C CA . TYR A 1 88 ? -10.960 9.376 1.482 1.00 76.19 88 TYR A CA 1
ATOM 727 C C . TYR A 1 88 ? -11.874 9.022 2.659 1.00 76.19 88 TYR A C 1
ATOM 729 O O . TYR A 1 88 ? -13.021 9.460 2.663 1.00 76.19 88 TYR A O 1
ATOM 737 N N . CYS A 1 89 ? -11.415 8.269 3.662 1.00 68.75 89 CYS A N 1
ATOM 738 C CA . CYS A 1 89 ? -12.200 8.043 4.877 1.00 68.75 89 CYS A CA 1
ATOM 739 C C . CYS A 1 89 ? -11.994 9.221 5.840 1.00 68.75 89 CYS A C 1
ATOM 741 O O . CYS A 1 89 ? -11.220 9.133 6.793 1.00 68.75 89 CYS A O 1
ATOM 743 N N . THR A 1 90 ? -12.676 10.334 5.558 1.00 53.41 90 THR A N 1
ATOM 744 C CA . THR A 1 90 ? -12.771 11.514 6.429 1.00 53.41 90 THR A CA 1
ATOM 745 C C . THR A 1 90 ? -14.189 11.656 6.991 1.00 53.41 90 THR A C 1
ATOM 747 O O . THR A 1 90 ? -15.143 11.073 6.477 1.00 53.41 90 THR A O 1
ATOM 750 N N . THR A 1 91 ? -14.329 12.434 8.065 1.00 47.03 91 THR A N 1
ATOM 751 C CA . THR A 1 91 ? -15.568 12.666 8.835 1.00 47.03 91 THR A CA 1
ATOM 752 C C . THR A 1 91 ? -16.756 13.212 8.038 1.00 47.03 91 THR A C 1
ATOM 754 O O . THR A 1 91 ? -17.870 13.219 8.554 1.00 47.03 91 THR A O 1
ATOM 757 N N . ASP A 1 92 ? -16.545 13.644 6.793 1.00 42.47 92 ASP A N 1
ATOM 758 C CA . ASP A 1 92 ? -17.564 14.307 5.971 1.00 42.47 92 ASP A CA 1
ATOM 759 C C . ASP A 1 92 ? -18.378 13.336 5.096 1.00 42.47 92 ASP A C 1
ATOM 761 O O . ASP A 1 92 ? -19.350 13.746 4.462 1.00 42.47 92 ASP A O 1
ATOM 765 N N . TYR A 1 93 ? -18.019 12.047 5.073 1.00 36.56 93 TYR A N 1
ATOM 766 C CA . TYR A 1 93 ? -18.826 10.994 4.453 1.00 36.56 93 TYR A CA 1
ATOM 767 C C . TYR A 1 93 ? -19.484 10.138 5.536 1.00 36.56 93 TYR A C 1
ATOM 769 O O . TYR A 1 93 ? -18.873 9.189 6.035 1.00 36.56 93 TYR A O 1
ATOM 777 N N . PRO A 1 94 ? -20.737 10.434 5.923 1.00 39.91 94 PRO A N 1
ATOM 778 C CA . PRO A 1 94 ? -21.432 9.589 6.866 1.00 39.91 94 PRO A CA 1
ATOM 779 C C . PRO A 1 94 ? -21.731 8.258 6.176 1.00 39.91 94 PRO A C 1
ATOM 781 O O . PRO A 1 94 ? -22.570 8.160 5.277 1.00 39.91 94 PRO A O 1
ATOM 784 N N . HIS A 1 95 ? -21.058 7.203 6.628 1.00 39.56 95 HIS A N 1
ATOM 785 C CA . HIS A 1 95 ? -21.569 5.852 6.482 1.00 39.56 95 HIS A CA 1
ATOM 786 C C . HIS A 1 95 ? -22.861 5.782 7.304 1.00 39.56 95 HIS A C 1
ATOM 788 O O . HIS A 1 95 ? -22.853 5.409 8.476 1.00 39.56 95 HIS A O 1
ATOM 794 N N . HIS A 1 96 ? -23.982 6.191 6.702 1.00 40.50 96 HIS A N 1
ATOM 795 C CA . HIS A 1 96 ? -25.310 5.862 7.200 1.00 40.50 96 HIS A CA 1
ATOM 796 C C . HIS A 1 96 ? -25.456 4.343 7.105 1.00 40.50 96 HIS A C 1
ATOM 798 O O . HIS A 1 96 ? -25.974 3.801 6.129 1.00 40.50 96 HIS A O 1
ATOM 804 N N . ALA A 1 97 ? 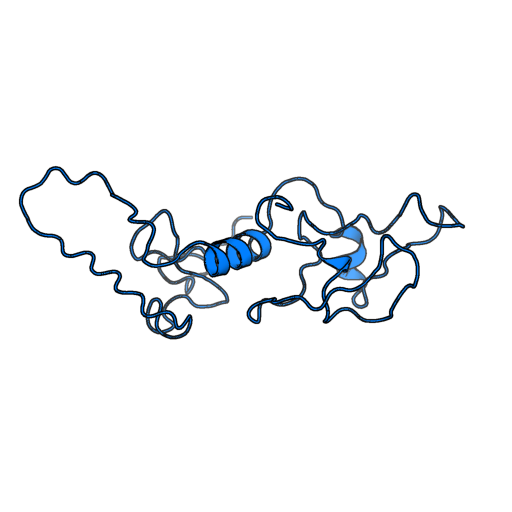-24.976 3.641 8.129 1.00 42.84 97 ALA A N 1
ATOM 805 C CA . ALA A 1 97 ? -25.519 2.345 8.463 1.00 42.84 97 ALA A CA 1
ATOM 806 C C . ALA A 1 97 ? -27.019 2.569 8.681 1.00 42.84 97 ALA A C 1
ATOM 808 O O . ALA A 1 97 ? -27.429 3.351 9.538 1.00 42.84 97 ALA A O 1
ATOM 809 N N . LEU A 1 98 ? -27.829 1.953 7.827 1.00 42.38 98 LEU A N 1
ATOM 810 C CA . LEU A 1 98 ? -29.280 1.936 7.931 1.00 42.38 98 LEU A CA 1
ATOM 811 C C . LEU A 1 98 ? -29.675 1.509 9.354 1.00 42.38 98 LEU A C 1
ATOM 813 O O . LEU A 1 98 ? -29.651 0.326 9.676 1.00 42.38 98 LEU A O 1
ATOM 817 N N . ALA A 1 99 ? -30.042 2.463 10.206 1.00 42.47 99 ALA A N 1
ATOM 818 C CA . ALA A 1 99 ? -30.560 2.190 11.539 1.00 42.47 99 ALA A CA 1
ATOM 819 C C . ALA A 1 99 ? -31.837 3.002 11.754 1.00 42.47 99 ALA A C 1
ATOM 821 O O . ALA A 1 99 ? -31.873 4.033 12.416 1.00 42.47 99 ALA A O 1
ATOM 822 N N . TYR A 1 100 ? -32.915 2.487 11.171 1.00 38.56 100 TYR A N 1
ATOM 823 C CA . TYR A 1 100 ? -34.294 2.789 11.535 1.00 38.56 100 TYR A CA 1
ATOM 824 C C . TYR A 1 100 ? -34.605 2.138 12.895 1.00 38.56 100 TYR A C 1
ATOM 826 O O . TYR A 1 100 ? -35.403 1.207 12.983 1.00 38.56 100 TYR A O 1
ATOM 834 N N . A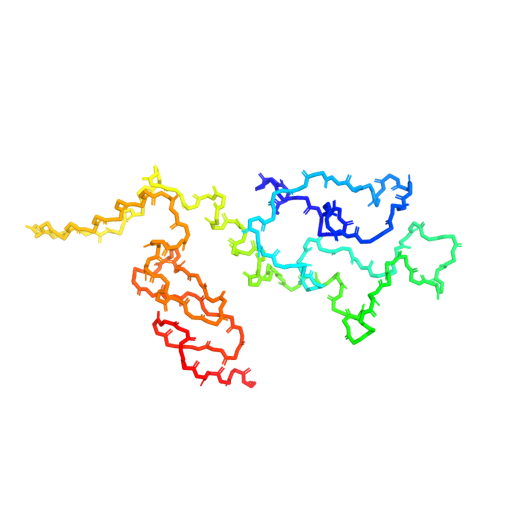RG A 1 101 ? -33.909 2.553 13.959 1.00 42.34 101 ARG A N 1
ATOM 835 C CA . ARG A 1 101 ? -34.253 2.218 15.346 1.00 42.34 101 ARG A CA 1
ATOM 836 C C . ARG A 1 101 ? -33.976 3.421 16.232 1.00 42.34 101 ARG A C 1
ATOM 838 O O . ARG A 1 101 ? -32.910 4.016 16.183 1.00 42.34 101 ARG A O 1
ATOM 845 N N . SER A 1 102 ? -34.995 3.772 16.999 1.00 43.72 102 SER A N 1
ATOM 846 C CA . SER A 1 102 ? -35.174 4.968 17.822 1.00 43.72 102 SER A CA 1
ATOM 847 C C . SER A 1 102 ? -34.314 5.024 19.090 1.00 43.72 102 SER A C 1
ATOM 849 O O . SER A 1 102 ? -34.673 5.725 20.031 1.00 43.72 102 SER A O 1
ATOM 851 N N . ASP A 1 103 ? -33.179 4.335 19.108 1.00 38.62 103 ASP A N 1
ATOM 852 C CA . ASP A 1 103 ? -32.167 4.494 20.145 1.00 38.62 103 ASP A CA 1
ATOM 853 C C . ASP A 1 103 ? -31.023 5.291 19.513 1.00 38.62 103 ASP A C 1
ATOM 855 O O . ASP A 1 103 ? -30.515 4.864 18.472 1.00 38.62 103 ASP A O 1
ATOM 859 N N . PRO A 1 104 ? -30.600 6.446 20.059 1.00 38.59 104 PRO A N 1
ATOM 860 C CA . PRO A 1 104 ? -29.451 7.148 19.523 1.00 38.59 104 PRO A CA 1
ATOM 861 C C . PRO A 1 104 ? -28.212 6.319 19.862 1.00 38.59 104 PRO A C 1
ATOM 863 O O . PRO A 1 104 ? -27.545 6.538 20.872 1.00 38.59 104 PRO A O 1
ATOM 866 N N . ILE A 1 105 ? -27.884 5.345 19.012 1.00 39.66 105 ILE A N 1
ATOM 867 C CA . ILE A 1 105 ? -26.515 4.868 18.918 1.00 39.66 105 ILE A CA 1
ATOM 868 C C . ILE A 1 105 ? -25.755 6.039 18.312 1.00 39.66 105 ILE A C 1
ATOM 870 O O . ILE A 1 105 ? -25.661 6.202 17.096 1.00 39.66 105 ILE A O 1
ATOM 874 N N . SER A 1 106 ? -25.238 6.885 19.192 1.00 36.28 106 SER A N 1
ATOM 875 C CA . SER A 1 106 ? -24.197 7.842 18.880 1.00 36.28 106 SER A CA 1
ATOM 876 C C . SER A 1 106 ? -22.963 7.047 18.466 1.00 36.28 106 SER A C 1
ATOM 878 O O . SER A 1 106 ? -22.056 6.837 19.269 1.00 36.28 106 SER A O 1
ATOM 880 N N . ILE A 1 107 ? -22.903 6.583 17.215 1.00 39.91 107 ILE A N 1
ATOM 881 C CA . ILE A 1 107 ? -21.619 6.242 16.604 1.00 39.91 107 ILE A CA 1
ATOM 882 C C . ILE A 1 107 ? -20.953 7.568 16.272 1.00 39.91 107 ILE A C 1
ATOM 884 O O . ILE A 1 107 ? -20.947 8.056 15.146 1.00 39.91 107 ILE A O 1
ATOM 888 N N . ASN A 1 108 ? -20.455 8.203 17.324 1.00 36.62 108 ASN A N 1
ATOM 889 C CA . ASN A 1 108 ? -19.629 9.377 17.225 1.00 36.62 108 ASN A CA 1
ATOM 890 C C . ASN A 1 108 ? -18.253 8.888 16.757 1.00 36.62 108 ASN A C 1
ATOM 892 O O . ASN A 1 108 ? -17.331 8.755 17.555 1.00 36.62 108 ASN A O 1
ATOM 896 N N . PHE A 1 109 ? -18.096 8.600 15.463 1.00 42.50 109 PHE A N 1
ATOM 897 C CA . PHE A 1 109 ? -16.771 8.709 14.857 1.00 42.50 109 PHE A CA 1
ATOM 898 C C . PHE A 1 109 ? -16.508 10.184 14.591 1.00 42.50 109 PHE A C 1
ATOM 900 O O . PHE A 1 109 ? -16.381 10.623 13.451 1.00 42.50 109 PHE A O 1
ATOM 907 N N . GLY A 1 110 ? -16.406 10.953 15.676 1.00 36.09 110 GLY A N 1
ATOM 908 C CA . GLY A 1 110 ? -15.624 12.174 15.661 1.00 36.09 110 GLY A CA 1
ATOM 909 C C . GLY A 1 110 ? -14.175 11.764 15.426 1.00 36.09 110 GLY A C 1
ATOM 910 O O . GLY A 1 110 ? -13.422 11.566 16.371 1.00 36.09 110 GLY A O 1
ATOM 911 N N . CYS A 1 111 ? -13.799 11.530 14.171 1.00 42.03 111 CYS A N 1
ATOM 912 C CA . CYS A 1 111 ? -12.405 11.350 13.801 1.00 42.03 111 CYS A CA 1
ATOM 913 C C . CYS A 1 111 ? -11.802 12.729 13.569 1.00 42.03 111 CYS A C 1
ATOM 915 O O . CYS A 1 111 ? -11.621 13.160 12.434 1.00 42.03 111 CYS A O 1
ATOM 917 N N . GLU A 1 112 ? -11.461 13.420 14.656 1.00 38.81 112 GLU A N 1
ATOM 918 C CA . GLU A 1 112 ? -10.350 14.361 14.582 1.00 38.81 112 GLU A CA 1
ATOM 919 C C . GLU A 1 112 ? -9.134 13.557 14.103 1.00 38.81 112 GLU A C 1
ATOM 921 O O . GLU A 1 112 ? -8.697 12.587 14.721 1.00 38.81 112 GLU A O 1
ATOM 926 N N . ILE A 1 113 ? -8.694 13.858 12.883 1.00 45.09 113 ILE A N 1
ATOM 927 C CA . ILE A 1 113 ? -7.788 13.007 12.120 1.00 45.09 113 ILE A CA 1
ATOM 928 C C . ILE A 1 113 ? -6.403 13.033 12.767 1.00 45.09 113 ILE A C 1
ATOM 930 O O . ILE A 1 113 ? -5.565 13.884 12.470 1.00 45.09 113 ILE A O 1
ATOM 934 N N . LYS A 1 114 ? -6.127 12.022 13.586 1.00 43.00 114 LYS A N 1
ATOM 935 C CA . LYS A 1 114 ? -4.795 11.451 13.744 1.00 43.00 114 LYS A CA 1
ATOM 936 C C . LYS A 1 114 ? -4.945 9.951 13.626 1.00 43.00 114 LYS A C 1
ATOM 938 O O . LYS A 1 114 ? -5.642 9.309 14.396 1.00 43.00 114 LYS A O 1
ATOM 943 N N . GLU A 1 115 ? -4.243 9.364 12.675 1.00 43.31 115 GLU A N 1
ATOM 944 C CA . GLU A 1 115 ? -4.116 7.914 12.535 1.00 43.31 115 GLU A CA 1
ATOM 945 C C . GLU A 1 115 ? -3.658 7.204 13.835 1.00 43.31 115 GLU A C 1
ATOM 947 O O . GLU A 1 115 ? -3.913 6.019 14.023 1.00 43.31 115 GLU A O 1
ATOM 952 N N . TYR A 1 116 ? -3.043 7.942 14.765 1.00 39.88 116 TYR A N 1
ATOM 953 C CA . TYR A 1 116 ? -2.722 7.493 16.122 1.00 39.88 116 TYR A CA 1
ATOM 954 C C . TYR A 1 116 ? -3.952 7.338 17.049 1.00 39.88 116 TYR A C 1
ATOM 956 O O . TYR A 1 116 ? -3.929 6.537 17.980 1.00 39.88 116 TYR A O 1
ATOM 964 N N . GLU A 1 117 ? -5.037 8.067 16.793 1.00 41.31 117 GLU A N 1
ATOM 965 C CA . GLU A 1 117 ? -6.249 8.115 17.627 1.00 41.31 117 GLU A CA 1
ATOM 966 C C . GLU A 1 117 ? -7.420 7.331 17.022 1.00 41.31 117 GLU A C 1
ATOM 968 O O . GLU A 1 117 ? -8.315 6.911 17.757 1.00 41.31 117 GLU A O 1
ATOM 973 N N . LEU A 1 118 ? -7.369 7.007 15.723 1.00 40.72 118 LEU A N 1
ATOM 974 C CA . LEU A 1 118 ? -8.234 6.004 15.102 1.00 40.72 118 LEU A CA 1
ATOM 975 C C . LEU A 1 118 ? -8.016 4.658 15.802 1.00 40.72 118 LEU A C 1
ATOM 977 O O . LEU A 1 118 ? -7.037 3.943 15.576 1.00 40.72 118 LEU A O 1
ATOM 981 N N . ASN A 1 119 ? -8.942 4.340 16.706 1.00 45.34 119 ASN A N 1
ATOM 982 C CA . ASN A 1 119 ? -8.859 3.201 17.606 1.00 45.34 119 ASN A CA 1
ATOM 983 C C . ASN A 1 119 ? -7.692 3.296 18.622 1.00 45.34 119 ASN A C 1
ATOM 985 O O . ASN A 1 119 ? -7.298 2.274 19.151 1.00 45.34 119 ASN A O 1
ATOM 989 N N . GLY A 1 120 ? -7.096 4.461 18.917 1.00 45.72 120 GLY A N 1
ATOM 990 C CA . GLY A 1 120 ? -6.009 4.592 19.915 1.00 45.72 120 GLY A CA 1
ATOM 991 C C . GLY A 1 120 ? -4.806 3.652 19.702 1.00 45.72 120 GLY A C 1
ATOM 992 O O . GLY A 1 120 ? -4.213 3.165 20.666 1.00 45.72 120 GLY A O 1
ATOM 993 N N . GLY A 1 121 ? -4.505 3.290 18.449 1.00 56.62 121 GLY A N 1
ATOM 994 C CA . GLY A 1 121 ? -3.512 2.261 18.131 1.00 56.62 121 GLY A CA 1
ATOM 995 C C . GLY A 1 121 ? -3.968 0.820 18.406 1.00 56.62 121 GLY A C 1
ATOM 996 O O . GLY A 1 121 ? -3.119 -0.052 18.607 1.00 56.62 121 GLY A O 1
ATOM 997 N N . LYS A 1 122 ? -5.277 0.540 18.445 1.00 68.81 122 LYS A N 1
ATOM 998 C CA . LYS A 1 122 ? -5.818 -0.814 18.656 1.00 68.81 122 LYS A CA 1
ATOM 999 C C . LYS A 1 122 ? -5.565 -1.741 17.469 1.00 68.81 122 LYS A C 1
ATOM 1001 O O . LYS A 1 122 ? -5.231 -2.888 17.720 1.00 68.81 122 LYS A O 1
ATOM 1006 N N . CYS A 1 123 ? -5.644 -1.277 16.214 1.00 78.94 123 CYS A N 1
ATOM 1007 C CA . CYS A 1 123 ? -5.258 -2.121 15.076 1.00 78.94 123 CYS A CA 1
ATOM 1008 C C . CYS A 1 123 ? -3.747 -2.383 15.120 1.00 78.94 123 CYS A C 1
ATOM 1010 O O . CYS A 1 123 ? -2.942 -1.462 14.962 1.00 78.94 123 CYS A O 1
ATOM 1012 N N . LYS A 1 124 ? -3.358 -3.633 15.359 1.00 85.50 124 LYS A N 1
ATOM 1013 C CA . LYS A 1 124 ? -1.961 -4.063 15.458 1.00 85.50 124 LYS A CA 1
ATOM 1014 C C . LYS A 1 124 ? -1.439 -4.574 14.120 1.00 85.50 124 LYS A C 1
ATOM 1016 O O . LYS A 1 124 ? -2.161 -4.651 13.129 1.00 85.50 124 LYS A O 1
ATOM 1021 N N . ASN A 1 125 ? -0.136 -4.844 14.082 1.00 88.75 125 ASN A N 1
ATOM 1022 C CA . ASN A 1 125 ? 0.532 -5.552 12.985 1.00 88.75 125 ASN A CA 1
ATOM 1023 C C . ASN A 1 125 ? 0.349 -4.930 11.591 1.00 88.75 125 ASN A C 1
ATOM 1025 O O . ASN A 1 125 ? 0.440 -5.606 10.577 1.00 88.75 125 ASN A O 1
ATOM 1029 N N . GLY A 1 126 ? 0.129 -3.613 11.526 1.00 85.81 126 GLY A N 1
ATOM 1030 C CA . GLY A 1 126 ? -0.072 -2.897 10.266 1.00 85.81 126 GLY A CA 1
ATOM 1031 C C . GLY A 1 126 ? -1.522 -2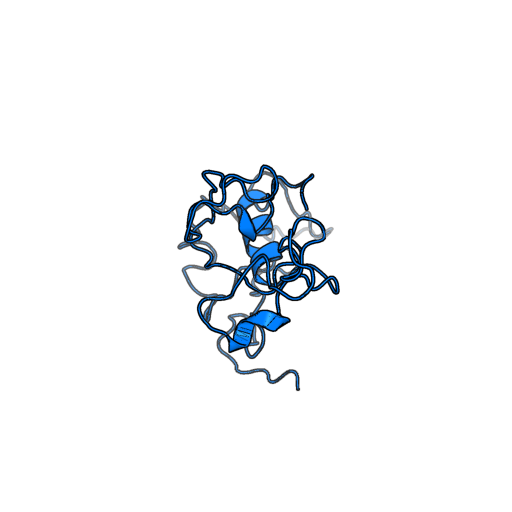.859 9.776 1.00 85.81 126 GLY A C 1
ATOM 1032 O O . GLY A 1 126 ? -1.757 -2.288 8.706 1.00 85.81 126 GLY A O 1
ATOM 1033 N N . GLY A 1 127 ? -2.476 -3.373 10.559 1.00 87.50 127 GLY A N 1
ATOM 1034 C CA . GLY A 1 127 ? -3.914 -3.220 10.343 1.00 87.50 127 GLY A CA 1
ATOM 1035 C C . GLY A 1 127 ? -4.376 -1.762 10.270 1.00 87.50 127 GLY A C 1
ATOM 1036 O O . GLY A 1 127 ? -3.631 -0.829 10.592 1.00 87.50 127 GLY A O 1
ATOM 1037 N N . TYR A 1 128 ? -5.608 -1.558 9.813 1.00 81.69 128 TYR A N 1
ATOM 1038 C CA . TYR A 1 128 ? -6.277 -0.254 9.818 1.00 81.69 128 TYR A CA 1
ATOM 1039 C C . TYR A 1 128 ? -7.787 -0.419 10.034 1.00 81.69 128 TYR A C 1
ATOM 1041 O O . TYR A 1 128 ? -8.309 -1.492 9.741 1.00 81.69 128 TYR A O 1
ATOM 1049 N N . PRO A 1 129 ? -8.500 0.606 10.533 1.00 77.88 129 PRO A N 1
ATOM 1050 C CA . PRO A 1 129 ? -9.947 0.529 10.736 1.00 77.88 129 PRO A CA 1
ATOM 1051 C C . PRO A 1 129 ? -10.685 0.149 9.450 1.00 77.88 129 PRO A C 1
ATOM 1053 O O . PRO A 1 129 ? -10.428 0.730 8.394 1.00 77.88 129 PRO A O 1
ATOM 1056 N N . ASN A 1 130 ? -11.583 -0.830 9.524 1.00 76.75 130 ASN A N 1
ATOM 1057 C CA . ASN A 1 130 ? -12.369 -1.245 8.374 1.00 76.75 130 ASN A CA 1
ATOM 1058 C C . ASN A 1 130 ? -13.424 -0.163 8.060 1.00 76.75 130 ASN A C 1
ATOM 1060 O O . ASN A 1 130 ? -14.260 0.131 8.910 1.00 76.75 130 ASN A O 1
ATOM 1064 N N . PRO A 1 131 ? -13.429 0.438 6.855 1.00 71.38 131 PRO A N 1
ATOM 1065 C CA . PRO A 1 131 ? -14.425 1.455 6.508 1.00 71.38 131 PRO A CA 1
ATOM 1066 C C . PRO A 1 131 ? -15.833 0.879 6.294 1.00 71.38 131 PRO A C 1
ATOM 1068 O O . PRO A 1 131 ? -16.795 1.635 6.203 1.00 71.38 131 PRO A O 1
ATOM 1071 N N . LEU A 1 132 ? -15.966 -0.445 6.167 1.00 71.94 132 LEU A N 1
ATOM 1072 C CA . LEU A 1 132 ? -17.247 -1.121 5.941 1.00 71.94 132 LEU A CA 1
ATOM 1073 C C . LEU A 1 132 ? -17.809 -1.772 7.209 1.00 71.94 132 LEU A C 1
ATOM 1075 O O . LEU A 1 132 ? -19.009 -2.025 7.278 1.00 71.94 132 LEU A O 1
ATOM 1079 N N . GLU A 1 133 ? -16.960 -2.036 8.202 1.00 68.06 133 GLU A N 1
ATOM 1080 C CA . GLU A 1 133 ? -17.329 -2.740 9.428 1.00 68.06 133 GLU A CA 1
ATOM 1081 C C . GLU A 1 133 ? -16.927 -1.909 10.635 1.00 68.06 133 GLU A C 1
ATOM 1083 O O . GLU A 1 133 ? -15.751 -1.653 10.894 1.00 68.06 133 GLU A O 1
ATOM 1088 N N . ASN A 1 134 ? -17.935 -1.476 11.381 1.00 65.81 134 ASN A N 1
ATOM 1089 C CA . ASN A 1 134 ? -17.730 -0.661 12.560 1.00 65.81 134 ASN A CA 1
ATOM 1090 C C . ASN A 1 134 ? -16.897 -1.412 13.618 1.00 65.81 134 ASN A C 1
ATOM 1092 O O . ASN A 1 134 ? -17.153 -2.580 13.892 1.00 65.81 134 ASN A O 1
ATOM 1096 N N . CYS A 1 135 ? -15.947 -0.717 14.248 1.00 65.25 135 CYS A N 1
ATOM 1097 C CA . CYS A 1 135 ? -15.105 -1.206 15.347 1.00 65.25 135 CYS A CA 1
ATOM 1098 C C . CYS A 1 135 ? -14.183 -2.404 15.036 1.00 65.25 135 CYS A C 1
ATOM 1100 O O . CYS A 1 135 ? -13.475 -2.832 15.945 1.00 65.25 135 CYS A O 1
ATOM 1102 N N . VAL A 1 136 ? -14.119 -2.889 13.791 1.00 74.88 136 VAL A N 1
ATOM 1103 C CA . VAL A 1 136 ? -13.251 -4.004 13.368 1.00 74.88 136 VAL A CA 1
ATOM 1104 C C . VAL A 1 136 ? -12.082 -3.478 12.533 1.00 74.88 136 VAL A C 1
ATOM 1106 O O . VAL A 1 136 ? -12.218 -2.542 11.740 1.00 74.88 136 VAL A O 1
ATOM 1109 N N . CYS A 1 137 ? -10.898 -4.058 12.706 1.00 82.44 137 CYS A N 1
ATOM 1110 C CA . CYS A 1 137 ? -9.728 -3.754 11.894 1.00 82.44 137 CYS A CA 1
ATOM 1111 C C . CYS A 1 137 ? -9.680 -4.643 10.650 1.00 82.44 137 CYS A C 1
ATOM 1113 O O . CYS A 1 137 ? -9.863 -5.853 10.709 1.00 82.44 137 CYS A O 1
ATOM 1115 N N . ARG A 1 138 ? -9.335 -4.049 9.507 1.00 87.62 138 ARG A N 1
ATOM 1116 C CA . ARG A 1 138 ? -8.911 -4.807 8.336 1.00 87.62 138 ARG A CA 1
ATOM 1117 C C . ARG A 1 138 ? -7.451 -5.213 8.513 1.00 87.62 138 ARG A C 1
ATOM 1119 O O . ARG A 1 138 ? -6.576 -4.350 8.653 1.00 87.62 138 ARG A O 1
ATOM 1126 N N . CYS A 1 139 ? -7.199 -6.518 8.491 1.00 90.94 139 CYS A N 1
ATOM 1127 C CA . CYS A 1 139 ? -5.903 -7.092 8.831 1.00 90.94 139 CYS A CA 1
ATOM 1128 C C . CYS A 1 139 ? -5.062 -7.452 7.605 1.00 90.94 139 CYS A C 1
ATOM 1130 O O . CYS A 1 139 ? -5.613 -7.847 6.572 1.00 90.94 139 CYS A O 1
ATOM 1132 N N . PRO A 1 140 ? -3.733 -7.257 7.677 1.00 92.31 140 PRO A N 1
ATOM 1133 C CA . PRO A 1 140 ? -2.840 -7.751 6.645 1.00 92.31 140 PRO A CA 1
ATOM 1134 C C . PRO A 1 140 ? -2.814 -9.278 6.667 1.00 92.31 140 PRO A C 1
ATOM 1136 O O . PRO A 1 140 ? -3.145 -9.907 7.669 1.00 92.31 140 PRO A O 1
ATOM 1139 N N . GLU A 1 141 ? -2.391 -9.860 5.551 1.00 90.50 141 GLU A N 1
ATOM 1140 C CA . GLU A 1 141 ? -2.258 -11.307 5.400 1.00 90.50 141 GLU A CA 1
ATOM 1141 C C . GLU A 1 141 ? -1.438 -11.926 6.546 1.00 90.50 141 GLU A C 1
ATOM 1143 O O . GLU A 1 141 ? -0.400 -11.386 6.942 1.00 90.50 141 GLU A O 1
ATOM 1148 N N . GLY A 1 142 ? -1.935 -13.038 7.095 1.00 91.69 142 GLY A N 1
ATOM 1149 C CA . GLY A 1 142 ? -1.358 -13.718 8.258 1.00 91.69 142 GLY A CA 1
ATOM 1150 C C . GLY A 1 142 ? -1.880 -13.240 9.619 1.00 91.69 142 GLY A C 1
ATOM 1151 O O . GLY A 1 142 ? -1.552 -13.862 10.630 1.00 91.69 142 GLY A O 1
ATOM 1152 N N . TYR A 1 143 ? -2.689 -12.175 9.666 1.00 92.19 143 TYR A N 1
ATOM 1153 C CA . TYR A 1 143 ? -3.293 -11.655 10.895 1.00 92.19 143 TYR A CA 1
ATOM 1154 C C . TYR A 1 143 ? -4.818 -11.595 10.808 1.00 92.19 143 TYR A C 1
ATOM 1156 O O . TYR A 1 143 ? -5.372 -11.337 9.741 1.00 92.19 143 TYR A O 1
ATOM 1164 N N . GLY A 1 144 ? -5.474 -11.752 11.955 1.00 90.19 144 GLY A N 1
ATOM 1165 C CA . GLY A 1 144 ? -6.926 -11.730 12.091 1.00 90.19 144 GLY A CA 1
ATOM 1166 C C . GLY A 1 144 ? -7.409 -11.238 13.456 1.00 90.19 144 GLY A C 1
ATOM 1167 O O . GLY A 1 144 ? -6.643 -10.673 14.248 1.00 90.19 144 GLY A O 1
ATOM 1168 N N . GLY A 1 145 ? -8.703 -11.430 13.702 1.00 86.12 145 GLY A N 1
ATOM 1169 C CA . GLY A 1 145 ? -9.420 -10.873 14.849 1.00 86.12 145 GLY A CA 1
ATOM 1170 C C . GLY A 1 145 ? -9.696 -9.367 14.739 1.00 86.12 145 GLY A C 1
ATOM 1171 O O . GLY A 1 145 ? -9.135 -8.660 13.898 1.00 86.12 145 GLY A O 1
ATOM 1172 N N . ASP A 1 146 ? -10.533 -8.851 15.643 1.00 81.94 146 ASP A N 1
ATOM 1173 C CA . ASP A 1 146 ? -11.043 -7.468 15.610 1.00 81.94 146 ASP A CA 1
ATOM 1174 C C . ASP A 1 146 ? -9.944 -6.396 15.604 1.00 81.94 146 ASP A C 1
ATOM 1176 O O . ASP A 1 146 ? -10.161 -5.271 15.156 1.00 81.94 146 ASP A O 1
ATOM 1180 N N . TYR A 1 147 ? -8.752 -6.744 16.095 1.00 83.25 147 TYR A N 1
ATOM 1181 C CA . TYR A 1 147 ? -7.623 -5.836 16.272 1.00 83.25 147 TYR A CA 1
ATOM 1182 C C . TYR A 1 147 ? -6.347 -6.276 15.548 1.00 83.25 147 TYR A C 1
ATOM 1184 O O . TYR A 1 147 ? -5.300 -5.653 15.739 1.00 83.25 147 TYR A O 1
ATOM 1192 N N . CYS A 1 148 ? -6.411 -7.305 14.697 1.00 90.19 148 CYS A N 1
ATOM 1193 C CA . CYS A 1 148 ? -5.247 -7.867 13.999 1.00 90.19 148 CYS A CA 1
ATOM 1194 C C . CYS A 1 148 ? -4.149 -8.372 14.943 1.00 90.19 148 CYS A C 1
ATOM 1196 O O . CYS A 1 148 ? -2.960 -8.287 14.626 1.00 90.19 148 CYS A O 1
ATOM 1198 N N . THR A 1 149 ? -4.534 -8.823 16.136 1.00 88.56 149 THR A N 1
ATOM 1199 C CA . THR A 1 149 ? -3.636 -9.403 17.144 1.00 88.56 149 THR A CA 1
ATOM 1200 C C . THR A 1 149 ? -3.470 -10.900 16.978 1.00 88.56 149 THR A C 1
ATOM 1202 O O . THR A 1 149 ? -2.479 -11.452 17.454 1.00 88.56 149 THR A O 1
ATOM 1205 N N . ASP A 1 150 ? -4.419 -11.532 16.301 1.00 91.25 150 ASP A N 1
ATOM 1206 C CA . ASP A 1 150 ? -4.487 -12.975 16.186 1.00 91.25 150 ASP A CA 1
ATOM 1207 C C . ASP A 1 150 ? -3.768 -13.392 14.906 1.00 91.25 150 ASP A C 1
ATOM 1209 O O . ASP A 1 150 ? -3.673 -12.615 13.953 1.00 91.25 150 ASP A O 1
ATOM 1213 N N . TYR A 1 151 ? -3.237 -14.610 14.882 1.00 89.94 151 TYR A N 1
ATOM 1214 C CA . TYR A 1 151 ? -2.655 -15.177 13.672 1.00 89.94 151 TYR A CA 1
ATOM 1215 C C . TYR A 1 151 ? -3.722 -15.985 12.950 1.00 89.94 151 TYR A C 1
ATOM 1217 O O . TYR A 1 151 ? -4.174 -17.013 13.453 1.00 89.94 151 TYR A O 1
ATOM 1225 N N . GLU A 1 152 ? -4.091 -15.539 11.757 1.00 83.06 152 GLU A N 1
ATOM 1226 C CA . GLU A 1 152 ? -4.968 -16.287 10.866 1.00 83.06 152 GLU A CA 1
ATOM 1227 C C . GLU A 1 152 ? -4.166 -16.686 9.637 1.00 83.06 152 GLU A C 1
ATOM 1229 O O . GLU A 1 152 ? -3.779 -15.862 8.804 1.00 83.06 152 GLU A O 1
ATOM 1234 N N . CYS A 1 153 ? -3.869 -17.979 9.551 1.00 69.81 153 CYS A N 1
ATOM 1235 C CA . CYS A 1 153 ? -3.229 -18.546 8.382 1.00 69.81 153 CYS A CA 1
ATOM 1236 C C . CYS A 1 153 ? -4.316 -18.804 7.335 1.00 69.81 153 CYS A C 1
ATOM 1238 O O . CYS A 1 153 ? -5.017 -19.811 7.398 1.00 69.81 153 CYS A O 1
ATOM 1240 N N . ASN A 1 154 ? -4.465 -17.887 6.380 1.00 60.06 154 ASN A N 1
ATOM 1241 C CA . ASN A 1 154 ? -5.160 -18.185 5.131 1.00 60.06 154 ASN A CA 1
ATOM 1242 C C . ASN A 1 154 ? -4.176 -18.938 4.227 1.00 60.06 154 ASN A C 1
ATOM 1244 O O . ASN A 1 154 ? -3.538 -18.332 3.368 1.00 60.06 154 ASN A O 1
ATOM 1248 N N . CYS A 1 155 ? -3.989 -20.229 4.523 1.00 52.53 155 CYS A N 1
ATOM 1249 C CA . CYS A 1 155 ? -3.224 -21.169 3.703 1.00 52.53 155 CYS A CA 1
ATOM 1250 C C . CYS A 1 155 ? -3.870 -21.369 2.328 1.00 52.53 155 CYS A C 1
ATOM 1252 O O . CYS A 1 155 ? -5.116 -21.504 2.282 1.00 52.53 155 CYS A O 1
#

pLDDT: mean 75.32, std 19.24, range [36.09, 96.31]

Secondary structure (DSSP, 8-state):
-GGGTPPPGGG-TTSSS---SGGGPPP----TTPPP-TT-TTSPPSS-TT-SSTTS-SS--SSGGGTTTTT--S---HHHHHHHHHHH--TTS--------SS---------S-TTTGGGG-S-TT-EE-SSSTT-EEPPTEEESTTS-EEE---

Organism: Meloidogyne hapla (NCBI:txid6305)